Protein AF-A0AAU9R9C1-F1 (afdb_monomer)

pLDDT: mean 71.14, std 10.56, range [53.38, 90.94]

Sequence (88 aa):
MFSIKTGYNLQKRFNQFGDAEFSWFQYIWNLNTSQKIKHHFWRATNGALPIGLNIVWPGIDANSSCSRCGEQETVTHIWLDCPYAKAV

Foldsee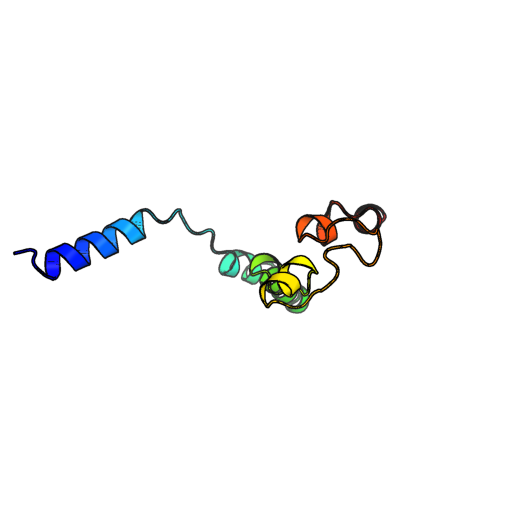k 3Di:
DQDPVNVVVVVVVVVVPPPPPPPQLVVLVPDPDDPVVSVVSVCLVVVVPPQQVSVVVVPDPRQCADPQAGHGTDSCCVCPVPPVNVVD

Secondary structure (DSSP, 8-state):
---HHHHHHHHHHHTTSS-----HHHHHHHSSS-HHHHHHHHHHHTT-S--HHHHHTTT-----B-TTTSSB--HHIIIIISHHHHT-

Solvent-accessible surface area (backbone atoms only — not comparable to full-atom values): 5381 Å² total; per-residue (Å²): 134,88,51,70,70,57,54,54,52,50,54,55,49,55,64,67,68,52,67,86,71,77,57,59,65,63,58,46,70,68,49,99,63,59,68,70,57,36,53,51,50,52,26,57,78,68,57,67,47,98,34,27,51,59,43,38,72,80,73,42,96,45,64,40,44,27,95,87,79,63,46,72,33,42,76,60,26,69,67,59,67,31,71,71,48,65,72,110

Structure (mmCIF, N/CA/C/O backbone):
data_AF-A0AAU9R9C1-F1
#
_entry.id   AF-A0AAU9R9C1-F1
#
loop_
_atom_site.group_PDB
_atom_site.id
_atom_site.type_symbol
_atom_site.label_atom_id
_atom_site.label_alt_id
_atom_site.label_comp_id
_atom_site.label_asym_id
_atom_site.label_entity_id
_atom_site.label_seq_id
_atom_site.pdbx_PDB_ins_code
_atom_site.Cartn_x
_atom_site.Cartn_y
_atom_site.Cartn_z
_atom_site.occupancy
_atom_site.B_iso_or_equiv
_atom_site.auth_seq_id
_atom_site.auth_comp_id
_atom_site.auth_asym_id
_atom_site.auth_atom_id
_atom_site.pdbx_PDB_model_num
ATOM 1 N N . MET A 1 1 ? 15.416 41.959 7.572 1.00 54.91 1 MET A N 1
ATOM 2 C CA . MET A 1 1 ? 15.806 40.781 8.379 1.00 54.91 1 MET A CA 1
ATOM 3 C C . MET A 1 1 ? 14.548 39.987 8.693 1.00 54.91 1 MET A C 1
ATOM 5 O O . MET A 1 1 ? 13.679 40.507 9.381 1.00 54.91 1 MET A O 1
ATOM 9 N N . PHE A 1 2 ? 14.392 38.785 8.137 1.00 57.91 2 PHE A N 1
ATOM 10 C CA . PHE A 1 2 ? 13.220 37.948 8.410 1.00 57.91 2 PHE A CA 1
ATOM 11 C C . PHE A 1 2 ? 13.441 37.197 9.726 1.00 57.91 2 PHE A C 1
ATOM 13 O O . PHE A 1 2 ? 14.459 36.533 9.904 1.00 57.91 2 PHE A O 1
ATOM 20 N N . SER A 1 3 ? 12.524 37.365 10.678 1.00 72.44 3 SER A N 1
ATOM 21 C CA . SER A 1 3 ? 12.617 36.726 11.991 1.00 72.44 3 SER A CA 1
ATOM 22 C C . SER A 1 3 ? 12.370 35.222 11.867 1.00 72.44 3 SER A C 1
ATOM 24 O O . SER A 1 3 ? 11.484 34.795 11.127 1.00 72.44 3 SER A O 1
ATOM 26 N N . ILE A 1 4 ? 13.091 34.417 12.652 1.00 71.56 4 ILE A N 1
ATOM 27 C CA . ILE A 1 4 ? 12.903 32.956 12.762 1.00 71.56 4 ILE A CA 1
ATOM 28 C C . ILE A 1 4 ? 11.434 32.613 13.079 1.00 71.56 4 ILE A C 1
ATOM 30 O O . ILE A 1 4 ? 10.894 31.619 12.597 1.00 71.56 4 ILE A O 1
ATOM 34 N N . LYS A 1 5 ? 10.741 33.500 13.808 1.00 70.06 5 LYS A N 1
ATOM 35 C CA . LYS A 1 5 ? 9.308 33.387 14.122 1.00 70.06 5 LYS A CA 1
ATOM 36 C C . LYS A 1 5 ? 8.415 33.524 12.880 1.00 70.06 5 LYS A C 1
ATOM 38 O O . LYS A 1 5 ? 7.378 32.872 12.795 1.00 70.06 5 LYS A O 1
ATOM 43 N N . THR A 1 6 ? 8.814 34.347 11.910 1.00 74.12 6 THR A N 1
ATOM 44 C CA . THR A 1 6 ? 8.124 34.495 10.621 1.00 74.12 6 THR A CA 1
ATOM 45 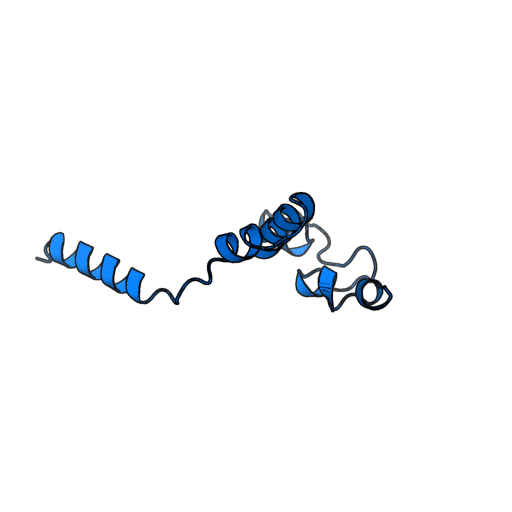C C . THR A 1 6 ? 8.298 33.235 9.775 1.00 74.12 6 THR A C 1
ATOM 47 O O . THR A 1 6 ? 7.314 32.727 9.249 1.00 74.12 6 THR A O 1
ATOM 50 N N . GLY A 1 7 ? 9.515 32.678 9.717 1.00 69.31 7 GLY A N 1
ATOM 51 C CA . GLY A 1 7 ? 9.790 31.418 9.015 1.00 69.31 7 GLY A CA 1
ATOM 52 C C . GLY A 1 7 ? 8.994 30.233 9.574 1.00 69.31 7 GLY A C 1
ATOM 53 O O . GLY A 1 7 ? 8.330 29.525 8.821 1.00 69.31 7 GLY A O 1
ATOM 54 N N . TYR A 1 8 ? 8.961 30.074 10.903 1.00 70.69 8 TYR A N 1
ATOM 55 C CA . TYR A 1 8 ? 8.216 28.990 11.558 1.00 70.69 8 TYR A CA 1
ATOM 56 C C . TYR A 1 8 ? 6.700 29.056 11.288 1.00 70.69 8 TYR A C 1
ATOM 58 O O . TYR A 1 8 ? 6.055 28.037 11.043 1.00 70.69 8 TYR A O 1
ATOM 66 N N . ASN A 1 9 ? 6.124 30.263 11.266 1.00 72.50 9 ASN A N 1
ATOM 67 C CA . ASN A 1 9 ? 4.706 30.450 10.950 1.00 72.50 9 ASN A CA 1
ATOM 68 C C . ASN A 1 9 ? 4.378 30.183 9.472 1.00 72.50 9 ASN A C 1
ATOM 70 O O . ASN A 1 9 ? 3.278 29.716 9.178 1.00 72.50 9 ASN A O 1
ATOM 74 N N . LEU A 1 10 ? 5.313 30.431 8.550 1.00 70.31 10 LEU A N 1
ATOM 75 C CA . LEU A 1 10 ? 5.149 30.096 7.132 1.00 70.31 10 LEU A CA 1
ATOM 76 C C . LEU A 1 10 ? 5.200 28.579 6.901 1.00 70.31 10 LEU A C 1
ATOM 78 O O . LEU A 1 10 ? 4.339 28.058 6.198 1.00 70.31 10 LEU A O 1
ATOM 82 N N . GLN A 1 11 ? 6.119 27.864 7.562 1.00 65.06 11 GLN A N 1
ATOM 83 C CA . GLN A 1 11 ? 6.184 26.396 7.520 1.00 65.06 11 GLN A CA 1
ATOM 84 C C . GLN A 1 11 ? 4.887 25.765 8.049 1.00 65.06 11 GLN A C 1
ATOM 86 O O . GLN A 1 11 ? 4.310 24.880 7.419 1.00 65.06 11 GLN A O 1
ATOM 91 N N . LYS A 1 12 ? 4.388 26.266 9.188 1.00 66.69 12 LYS A N 1
ATOM 92 C CA . LYS A 1 12 ? 3.144 25.777 9.791 1.00 66.69 12 LYS A CA 1
ATOM 93 C C . LYS A 1 12 ? 1.924 26.063 8.911 1.00 66.69 12 LYS A C 1
ATOM 95 O O . LYS A 1 12 ? 1.020 25.239 8.876 1.00 66.69 12 LYS A O 1
ATOM 100 N N . ARG A 1 13 ? 1.899 27.191 8.190 1.00 60.16 13 ARG A N 1
ATOM 101 C CA . ARG A 1 13 ? 0.834 27.502 7.224 1.00 60.16 13 ARG A CA 1
ATOM 102 C C . ARG A 1 13 ? 0.902 26.623 5.982 1.00 60.16 13 ARG A C 1
ATOM 104 O O . ARG A 1 13 ? -0.132 26.103 5.600 1.00 60.16 13 ARG A O 1
ATOM 111 N N . PHE A 1 14 ? 2.080 26.382 5.408 1.00 59.12 14 PHE A N 1
ATOM 112 C CA . PHE A 1 14 ? 2.228 25.421 4.305 1.00 59.12 14 PHE A CA 1
ATOM 113 C C . PHE A 1 14 ? 1.713 24.029 4.688 1.00 59.12 14 PHE A C 1
ATOM 115 O O . PHE A 1 14 ? 0.980 23.415 3.923 1.00 59.12 14 PHE A O 1
ATOM 122 N N . ASN A 1 15 ? 1.999 23.578 5.912 1.00 57.31 15 ASN A N 1
ATOM 123 C CA . ASN A 1 15 ? 1.523 22.288 6.412 1.00 57.31 15 ASN A CA 1
ATOM 124 C C . ASN A 1 15 ? 0.013 22.248 6.733 1.00 57.31 15 ASN A C 1
AT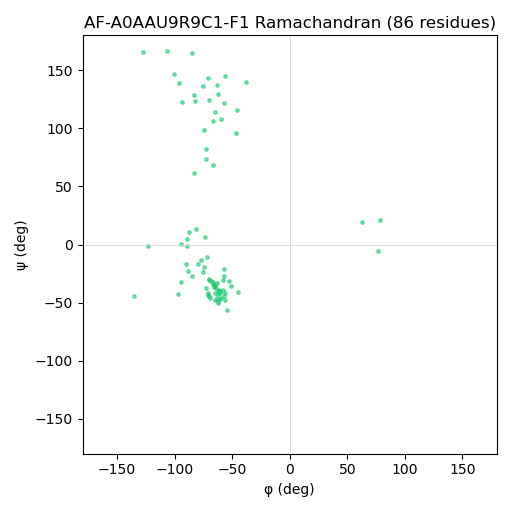OM 126 O O . ASN A 1 15 ? -0.516 21.179 7.004 1.00 57.31 15 ASN A O 1
ATOM 130 N N . GLN A 1 16 ? -0.678 23.394 6.741 1.00 56.72 16 GLN A N 1
ATOM 131 C CA . GLN A 1 16 ? -2.142 23.478 6.864 1.00 56.72 16 GLN A CA 1
ATOM 132 C C . GLN A 1 16 ? -2.849 23.441 5.502 1.00 56.72 16 GLN A C 1
ATOM 134 O O . GLN A 1 16 ? -4.049 23.194 5.460 1.00 56.72 16 GLN A O 1
ATOM 139 N N . PHE A 1 17 ? -2.114 23.686 4.411 1.00 55.75 17 PHE A N 1
ATOM 140 C CA . PHE A 1 17 ? -2.586 23.532 3.032 1.00 55.75 17 PHE A CA 1
ATOM 141 C C . PHE A 1 17 ? -2.241 22.161 2.436 1.00 55.75 17 PHE A C 1
ATOM 143 O O . PHE A 1 17 ? -2.578 21.914 1.284 1.00 55.75 17 PHE A O 1
ATOM 150 N N . GLY A 1 18 ? -1.577 21.279 3.195 1.00 53.38 18 GLY A N 1
ATOM 151 C CA . GLY A 1 18 ? -1.524 19.864 2.855 1.00 53.38 18 GLY A CA 1
ATOM 152 C C . GLY A 1 18 ? -2.940 19.320 2.957 1.00 53.38 18 GLY A C 1
ATOM 153 O O . GLY A 1 18 ? -3.531 19.368 4.037 1.00 53.38 18 GLY A O 1
ATOM 154 N N . ASP A 1 19 ? -3.488 18.914 1.814 1.00 53.75 19 ASP A N 1
ATOM 155 C CA . ASP A 1 19 ? -4.812 18.321 1.656 1.00 53.75 19 ASP A CA 1
ATOM 156 C C . ASP A 1 19 ? -5.125 17.391 2.825 1.00 53.75 19 ASP A C 1
ATOM 158 O O . ASP A 1 19 ? -4.229 16.686 3.280 1.00 53.75 19 ASP A O 1
ATOM 162 N N . ALA A 1 20 ? -6.366 17.401 3.327 1.00 57.94 20 ALA A N 1
ATOM 163 C CA . ALA A 1 20 ? -6.806 16.524 4.409 1.00 57.94 20 ALA A CA 1
ATOM 164 C C . ALA A 1 20 ? -6.356 15.082 4.123 1.00 57.94 20 ALA A C 1
ATOM 166 O O . ALA A 1 20 ? -6.984 14.368 3.342 1.00 57.94 20 ALA A O 1
ATOM 167 N N . GLU A 1 21 ? -5.220 14.698 4.707 1.00 62.94 21 GLU A N 1
ATOM 168 C CA . GLU A 1 21 ? -4.510 13.478 4.364 1.00 62.94 21 GLU A CA 1
ATOM 169 C C . GLU A 1 21 ? -5.425 12.346 4.810 1.00 62.94 21 GLU A C 1
ATOM 171 O O . GLU A 1 21 ? -5.653 12.148 6.008 1.00 62.94 21 GLU A O 1
ATOM 176 N N . PHE A 1 22 ? -6.060 11.667 3.853 1.00 69.06 22 PHE A N 1
ATOM 177 C CA . PHE A 1 22 ? -6.955 10.572 4.182 1.00 69.06 22 PHE A CA 1
ATOM 178 C C . PHE A 1 22 ? -6.128 9.527 4.933 1.00 69.06 22 PHE A C 1
ATOM 180 O O . PHE A 1 22 ? -5.255 8.877 4.353 1.00 69.06 22 PHE A O 1
ATOM 187 N N . SER A 1 23 ? -6.365 9.402 6.243 1.00 77.88 23 SER A N 1
ATOM 188 C CA . SER A 1 23 ? -5.599 8.502 7.101 1.00 77.88 23 SER A CA 1
ATOM 189 C C . SER A 1 23 ? -6.004 7.060 6.810 1.00 77.88 23 SER A C 1
ATOM 191 O O . SER A 1 23 ? -6.822 6.452 7.508 1.00 77.88 23 SER A O 1
ATOM 193 N N . TRP A 1 24 ? -5.406 6.497 5.758 1.00 77.88 24 TRP A N 1
ATOM 194 C CA . TRP A 1 24 ? -5.552 5.096 5.371 1.00 77.88 24 TRP A CA 1
ATOM 195 C C . TRP A 1 24 ? -5.293 4.163 6.548 1.00 77.88 24 TRP A C 1
ATOM 197 O O . TRP A 1 24 ? -5.987 3.165 6.710 1.00 77.88 24 TRP A O 1
ATOM 207 N N . PHE A 1 25 ? -4.348 4.524 7.418 1.00 81.81 25 PHE A N 1
ATOM 208 C CA . PHE A 1 25 ? -4.071 3.792 8.645 1.00 81.81 25 PHE A CA 1
ATOM 209 C C . PHE A 1 25 ? -5.333 3.635 9.502 1.00 81.81 25 PHE A C 1
ATOM 211 O O . PHE A 1 25 ? -5.743 2.513 9.797 1.00 81.81 25 PHE A O 1
ATOM 218 N N . GLN A 1 26 ? -5.987 4.740 9.860 1.00 83.38 26 GLN A N 1
ATOM 219 C CA . GLN 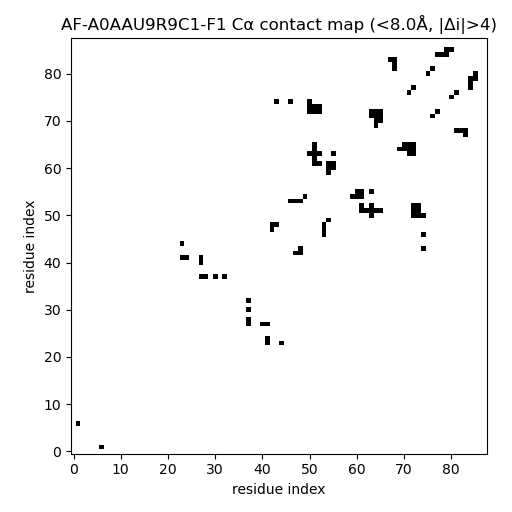A 1 26 ? -7.158 4.695 10.730 1.00 83.38 26 GLN A CA 1
ATOM 220 C C . GLN A 1 26 ? -8.307 3.910 10.087 1.00 83.38 26 GLN A C 1
ATOM 222 O O . GLN A 1 26 ? -8.954 3.107 10.758 1.00 83.38 26 GLN A O 1
ATOM 227 N N . TYR A 1 27 ? -8.515 4.074 8.779 1.00 85.50 27 TYR A N 1
ATOM 228 C CA . TYR A 1 27 ? -9.545 3.334 8.053 1.00 85.50 27 TYR A CA 1
ATOM 229 C C . TYR A 1 27 ? -9.294 1.820 8.079 1.00 85.50 27 TYR A C 1
ATOM 231 O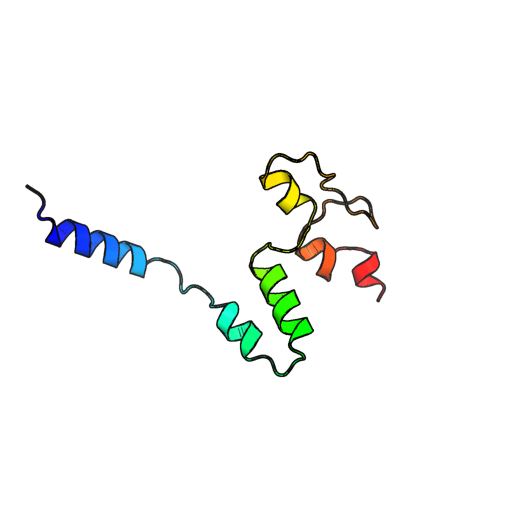 O . TYR A 1 27 ? -10.182 1.052 8.443 1.00 85.50 27 TYR A O 1
ATOM 239 N N . ILE A 1 28 ? -8.068 1.386 7.778 1.00 86.06 28 ILE A N 1
ATOM 240 C CA . ILE A 1 28 ? -7.699 -0.034 7.695 1.00 86.06 28 ILE A CA 1
ATOM 241 C C . ILE A 1 28 ? -7.806 -0.727 9.056 1.00 86.06 28 ILE A C 1
ATOM 243 O O . ILE A 1 28 ? -8.307 -1.852 9.150 1.00 86.06 28 ILE A O 1
ATOM 247 N N . TRP A 1 29 ? -7.360 -0.072 10.129 1.00 86.56 29 TRP A N 1
ATOM 248 C CA . TRP A 1 29 ? -7.375 -0.679 11.462 1.00 86.56 29 TRP A CA 1
ATOM 249 C C . TRP A 1 29 ? -8.767 -0.726 12.094 1.00 86.56 29 TRP A C 1
ATOM 251 O O . TRP A 1 29 ? -9.022 -1.631 12.896 1.00 86.56 29 TRP A O 1
ATOM 261 N N . ASN A 1 30 ? -9.681 0.148 11.664 1.00 89.38 30 ASN A N 1
ATOM 262 C CA . ASN A 1 30 ? -11.079 0.159 12.100 1.00 89.38 30 ASN A CA 1
ATOM 263 C C . ASN A 1 30 ? -11.954 -0.924 11.443 1.00 89.38 30 ASN A C 1
ATOM 265 O O . ASN A 1 30 ? -13.056 -1.184 11.922 1.00 89.38 30 ASN A O 1
ATOM 269 N N . LEU A 1 31 ? -11.492 -1.583 10.376 1.00 87.81 31 LEU A N 1
ATOM 270 C CA . LEU A 1 31 ? -12.255 -2.649 9.718 1.00 87.81 31 LEU A CA 1
ATOM 271 C C . LEU A 1 31 ? -12.479 -3.841 10.666 1.00 87.81 31 LEU A C 1
ATOM 273 O O . LEU A 1 31 ? -11.556 -4.290 11.348 1.00 87.81 31 LEU A O 1
ATOM 277 N N . ASN A 1 32 ? -13.684 -4.416 10.690 1.00 88.38 32 ASN A N 1
ATOM 278 C CA . ASN A 1 32 ? -13.955 -5.647 11.444 1.00 88.38 32 ASN A CA 1
ATOM 279 C C . ASN A 1 32 ? -13.538 -6.892 10.640 1.00 88.38 32 ASN A C 1
ATOM 281 O O . ASN A 1 32 ? -14.357 -7.718 10.249 1.00 88.38 32 ASN A O 1
ATOM 285 N N . THR A 1 33 ? -12.249 -6.984 10.325 1.00 89.94 33 THR A N 1
ATOM 286 C CA . THR A 1 33 ? -11.663 -8.074 9.538 1.00 89.94 33 THR A CA 1
ATOM 287 C C . THR A 1 33 ? -10.479 -8.697 10.267 1.00 89.94 33 THR A C 1
ATOM 289 O O . THR A 1 33 ? -9.911 -8.115 11.193 1.00 89.94 33 THR A O 1
ATOM 292 N N . SER A 1 34 ? -10.049 -9.875 9.810 1.00 90.94 34 SER A N 1
ATOM 293 C CA . SER A 1 34 ? -8.822 -10.505 10.307 1.00 90.94 34 SER A CA 1
ATOM 294 C C . SER A 1 34 ? -7.608 -9.578 10.156 1.00 90.94 34 SER A C 1
ATOM 296 O O . SER A 1 34 ? -7.471 -8.862 9.161 1.00 90.94 34 SER A O 1
ATOM 298 N N . GLN A 1 35 ? -6.685 -9.642 11.118 1.00 87.69 35 GLN A N 1
ATOM 299 C CA . GLN A 1 35 ? -5.450 -8.848 11.134 1.00 87.69 35 GLN A CA 1
ATOM 300 C C . GLN A 1 35 ? -4.581 -9.074 9.890 1.00 87.69 35 GLN A C 1
ATOM 302 O O . GLN A 1 35 ? -3.926 -8.153 9.407 1.00 87.69 35 GLN A O 1
ATOM 307 N N . LYS A 1 36 ? -4.637 -10.280 9.309 1.00 84.88 36 LYS A N 1
ATOM 308 C CA . LYS A 1 36 ? -3.955 -10.599 8.045 1.00 84.88 36 LYS A CA 1
ATOM 309 C C . LYS A 1 36 ? -4.441 -9.717 6.891 1.00 84.88 36 LYS A C 1
ATOM 311 O O . LYS A 1 36 ? -3.631 -9.234 6.108 1.00 84.88 36 LYS A O 1
ATOM 316 N N . ILE A 1 37 ? -5.753 -9.480 6.820 1.00 85.62 37 ILE A N 1
ATOM 317 C CA . ILE A 1 37 ? -6.379 -8.650 5.784 1.00 85.62 37 ILE A CA 1
ATOM 318 C C . ILE A 1 37 ? -5.984 -7.188 5.995 1.00 85.62 37 ILE A C 1
ATOM 320 O O . ILE A 1 37 ? -5.530 -6.540 5.058 1.00 85.62 37 ILE A O 1
ATOM 324 N N . LYS A 1 38 ? -6.047 -6.695 7.238 1.00 87.75 38 LYS A N 1
ATOM 325 C CA . LYS A 1 38 ? -5.627 -5.325 7.584 1.00 87.75 38 LYS A CA 1
ATOM 326 C C . LYS A 1 38 ? -4.185 -5.054 7.175 1.00 87.75 38 LYS A C 1
ATOM 328 O O . LYS A 1 38 ? -3.898 -4.065 6.508 1.00 87.75 38 LYS A O 1
ATOM 333 N N . HIS A 1 39 ? -3.282 -5.975 7.504 1.00 85.19 39 HIS A N 1
ATOM 334 C CA . HIS A 1 39 ? -1.880 -5.835 7.138 1.00 85.19 39 HIS A CA 1
ATOM 335 C C . HIS A 1 39 ? -1.677 -5.860 5.614 1.00 85.19 39 HIS A C 1
ATOM 337 O O . HIS A 1 39 ? -0.849 -5.110 5.094 1.00 85.19 39 HIS A O 1
ATOM 343 N N . HIS A 1 40 ? -2.434 -6.687 4.890 1.00 82.88 40 HIS A N 1
ATOM 344 C CA . HIS A 1 40 ? -2.388 -6.727 3.430 1.00 82.88 40 HIS A CA 1
ATOM 345 C C . HIS A 1 40 ? -2.845 -5.398 2.803 1.00 82.88 40 HIS A C 1
ATOM 347 O O . HIS A 1 40 ? -2.127 -4.850 1.968 1.00 82.88 40 HIS A O 1
ATOM 353 N N . PHE A 1 41 ? -3.958 -4.824 3.274 1.00 85.06 41 PHE A N 1
ATOM 354 C CA . PHE A 1 41 ? -4.429 -3.503 2.840 1.00 85.06 41 PHE A CA 1
ATOM 355 C C . PHE A 1 41 ? -3.438 -2.392 3.175 1.00 85.06 41 PHE A C 1
ATOM 357 O O . PHE A 1 41 ? -3.157 -1.558 2.322 1.00 85.06 41 PHE A O 1
ATOM 364 N N . TRP A 1 42 ? -2.845 -2.407 4.371 1.00 85.38 42 TRP A N 1
ATOM 365 C CA . TRP A 1 42 ? -1.836 -1.412 4.741 1.00 85.38 42 TRP A CA 1
ATOM 366 C C . TRP A 1 42 ? -0.624 -1.471 3.810 1.00 85.38 42 TRP A C 1
ATOM 368 O O . TRP A 1 42 ? -0.122 -0.436 3.375 1.00 85.38 42 TRP A O 1
ATOM 378 N N . ARG A 1 43 ? -0.179 -2.674 3.430 1.00 81.12 43 ARG A N 1
ATOM 379 C CA . ARG A 1 43 ? 0.889 -2.819 2.434 1.00 81.12 43 ARG A CA 1
ATOM 380 C C . ARG A 1 43 ? 0.458 -2.322 1.056 1.00 81.12 43 ARG A C 1
ATOM 382 O O . ARG A 1 43 ? 1.282 -1.730 0.368 1.00 81.12 43 ARG A O 1
ATOM 389 N N . ALA A 1 44 ? -0.799 -2.530 0.669 1.00 79.25 44 ALA A N 1
ATOM 390 C CA . ALA A 1 44 ? -1.337 -2.050 -0.601 1.00 79.25 44 ALA A CA 1
ATOM 391 C C . ALA A 1 44 ? -1.364 -0.517 -0.673 1.00 79.25 44 ALA A C 1
ATOM 393 O O . ALA A 1 44 ? -0.865 0.052 -1.640 1.00 79.25 44 ALA A O 1
ATOM 394 N N . THR A 1 45 ? -1.863 0.153 0.369 1.00 77.00 45 THR A N 1
ATOM 395 C CA . THR A 1 45 ? -1.962 1.622 0.403 1.00 77.00 45 THR A CA 1
ATOM 396 C C . THR A 1 45 ? -0.607 2.309 0.512 1.00 77.00 45 THR A C 1
ATOM 398 O O . THR A 1 45 ? -0.449 3.415 0.013 1.00 77.00 45 THR A O 1
ATOM 401 N N . ASN A 1 46 ? 0.380 1.664 1.141 1.00 74.06 46 ASN A N 1
ATOM 402 C CA . ASN A 1 46 ? 1.738 2.203 1.268 1.00 74.06 46 ASN A CA 1
ATOM 403 C C . ASN A 1 46 ? 2.663 1.816 0.100 1.00 74.06 46 ASN A C 1
ATOM 405 O O . ASN A 1 46 ? 3.861 2.066 0.176 1.00 74.06 46 ASN A O 1
ATOM 409 N N . GLY A 1 47 ? 2.163 1.139 -0.943 1.00 70.31 47 GLY A N 1
ATOM 410 C CA . GLY A 1 47 ? 3.024 0.648 -2.027 1.00 70.31 47 GLY A CA 1
ATOM 411 C C . GLY A 1 47 ? 4.074 -0.378 -1.563 1.00 70.31 47 GLY A C 1
ATOM 412 O O . GLY A 1 47 ? 5.047 -0.643 -2.253 1.00 70.31 47 GLY A O 1
ATOM 413 N N . ALA A 1 48 ? 3.888 -1.011 -0.405 1.00 67.44 48 ALA A N 1
ATOM 414 C CA . ALA A 1 48 ? 4.790 -2.038 0.123 1.00 67.44 48 ALA A CA 1
ATOM 415 C C . ALA A 1 48 ? 4.450 -3.456 -0.387 1.00 67.44 48 ALA A C 1
ATOM 417 O O . ALA A 1 48 ? 4.929 -4.469 0.150 1.00 67.44 48 ALA A O 1
ATOM 418 N N . LEU A 1 49 ? 3.563 -3.554 -1.381 1.00 71.12 49 LEU A N 1
ATOM 419 C CA . LEU A 1 49 ? 3.360 -4.777 -2.144 1.00 71.12 49 LEU A CA 1
ATOM 420 C C . LEU A 1 49 ? 4.530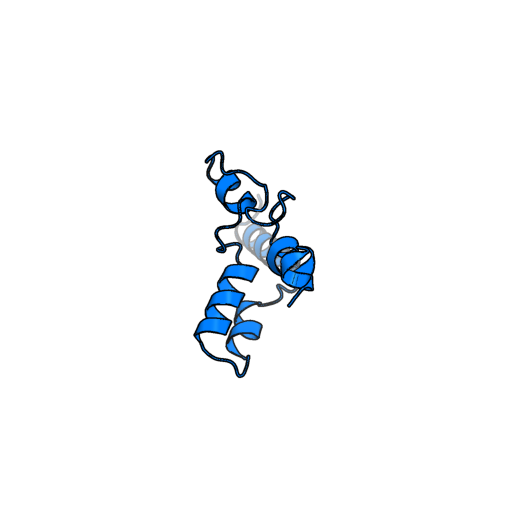 -4.946 -3.129 1.00 71.12 49 LEU A C 1
ATOM 422 O O . LEU A 1 49 ? 4.921 -3.964 -3.763 1.00 71.12 49 LEU A O 1
ATOM 426 N N . PRO A 1 50 ? 5.084 -6.165 -3.268 1.00 61.53 50 PRO A N 1
ATOM 427 C CA . PRO A 1 50 ? 6.109 -6.475 -4.260 1.00 61.53 50 PRO A CA 1
ATOM 428 C C . PRO A 1 50 ? 5.456 -6.527 -5.645 1.00 61.53 50 PRO A C 1
ATOM 430 O O . PRO A 1 50 ? 5.173 -7.593 -6.178 1.00 61.53 50 PRO A O 1
ATOM 433 N N . ILE A 1 51 ? 5.123 -5.355 -6.165 1.00 64.88 51 ILE A N 1
ATOM 434 C CA . ILE A 1 51 ? 4.566 -5.139 -7.498 1.00 64.88 51 ILE A CA 1
ATOM 435 C C . ILE A 1 51 ? 5.744 -4.776 -8.393 1.00 64.88 51 ILE A C 1
ATOM 437 O O . ILE A 1 51 ? 6.587 -3.989 -7.948 1.00 64.88 51 ILE A O 1
ATOM 441 N N . GLY A 1 52 ? 5.804 -5.294 -9.626 1.00 58.28 52 GLY A N 1
ATOM 442 C CA . GLY A 1 52 ? 6.901 -5.012 -10.561 1.00 58.28 52 GLY A CA 1
ATOM 443 C C . GLY A 1 52 ? 7.293 -3.528 -10.617 1.00 58.28 52 GLY A C 1
ATOM 444 O O . GLY A 1 52 ? 8.471 -3.200 -10.531 1.00 58.28 52 GLY A O 1
ATOM 445 N N . LEU A 1 53 ? 6.319 -2.609 -10.596 1.00 57.78 53 LEU A N 1
ATOM 446 C CA . LEU A 1 53 ? 6.573 -1.160 -10.584 1.00 57.78 53 LEU A CA 1
ATOM 447 C C . LEU A 1 53 ? 7.263 -0.618 -9.320 1.00 57.78 53 LEU A C 1
ATOM 449 O O . LEU A 1 53 ? 8.093 0.282 -9.426 1.00 57.78 53 LEU A O 1
ATOM 453 N N . ASN A 1 54 ? 6.969 -1.159 -8.136 1.00 56.00 54 ASN A N 1
ATOM 454 C CA . ASN A 1 54 ? 7.630 -0.727 -6.896 1.00 56.00 54 ASN A CA 1
ATOM 455 C C . ASN A 1 54 ? 9.024 -1.342 -6.730 1.00 56.00 54 ASN A C 1
ATOM 457 O O . ASN A 1 54 ? 9.817 -0.842 -5.937 1.00 56.00 54 ASN A O 1
ATOM 461 N N . ILE A 1 55 ? 9.327 -2.404 -7.482 1.00 56.09 55 ILE A N 1
ATOM 462 C CA . ILE A 1 55 ? 10.654 -3.033 -7.540 1.00 56.09 55 ILE A CA 1
ATOM 463 C C . ILE A 1 55 ? 11.562 -2.312 -8.554 1.00 56.09 55 ILE A C 1
ATOM 465 O O . ILE A 1 55 ? 12.773 -2.263 -8.353 1.00 56.09 55 ILE A O 1
ATOM 469 N N . VAL A 1 56 ? 10.991 -1.665 -9.577 1.00 55.41 56 VAL A N 1
ATOM 470 C CA . VAL A 1 56 ? 11.741 -0.790 -10.502 1.00 55.41 56 VAL A CA 1
ATOM 471 C C . VAL A 1 56 ? 12.269 0.464 -9.794 1.00 55.41 56 VAL A C 1
ATOM 473 O O . VAL A 1 56 ? 13.356 0.943 -10.111 1.00 55.41 56 VAL A O 1
ATOM 476 N N . TRP A 1 57 ? 11.547 0.980 -8.793 1.00 55.91 57 TRP A N 1
ATOM 477 C CA . TRP A 1 57 ? 11.941 2.186 -8.052 1.00 55.91 57 TRP A CA 1
ATOM 478 C C . TRP A 1 57 ? 13.328 2.093 -7.369 1.00 55.91 57 TRP A C 1
ATOM 480 O O . TRP A 1 57 ? 14.079 3.064 -7.432 1.00 55.91 57 TRP A O 1
ATOM 490 N N . PRO A 1 58 ? 13.733 0.949 -6.778 1.00 61.00 58 PRO A N 1
ATOM 491 C CA . PRO A 1 58 ? 15.099 0.738 -6.287 1.00 61.00 58 PRO A CA 1
ATOM 492 C C . PRO A 1 58 ? 16.149 0.333 -7.347 1.00 61.00 58 PRO A C 1
ATOM 494 O O . PRO A 1 58 ? 17.247 -0.071 -6.967 1.00 61.00 58 PRO A O 1
ATOM 497 N N . GLY A 1 59 ? 15.875 0.452 -8.653 1.00 57.50 59 GLY A N 1
ATOM 498 C CA . GLY A 1 59 ? 16.878 0.209 -9.705 1.00 57.50 59 GLY A CA 1
ATOM 499 C C . GLY A 1 59 ? 17.138 -1.268 -10.015 1.00 57.50 59 GLY A C 1
ATOM 500 O O . GLY A 1 59 ? 18.192 -1.616 -10.544 1.00 57.50 59 GLY A O 1
ATOM 501 N N . ILE A 1 60 ? 16.191 -2.142 -9.675 1.00 60.69 60 ILE A N 1
ATOM 502 C CA . ILE A 1 60 ? 16.186 -3.541 -10.101 1.00 60.69 60 ILE A CA 1
ATOM 503 C C . ILE A 1 60 ? 15.334 -3.604 -11.372 1.00 60.69 60 ILE A C 1
ATOM 505 O O . ILE A 1 60 ? 14.166 -3.218 -11.330 1.00 60.69 60 ILE A O 1
ATOM 509 N N . ASP A 1 61 ? 15.897 -4.100 -12.479 1.00 54.50 61 ASP A N 1
ATOM 510 C CA . ASP A 1 61 ? 15.161 -4.443 -13.709 1.00 54.50 61 ASP A CA 1
ATOM 511 C C . ASP A 1 61 ? 14.229 -5.635 -13.436 1.00 54.50 61 ASP A C 1
ATOM 513 O O . ASP A 1 61 ? 14.442 -6.770 -13.864 1.00 54.50 61 ASP A O 1
ATOM 517 N N . ALA A 1 62 ? 13.198 -5.400 -12.634 1.00 57.50 62 ALA A N 1
ATOM 518 C CA . ALA A 1 62 ? 12.084 -6.306 -12.495 1.00 57.50 62 ALA A CA 1
ATOM 519 C C . ALA A 1 62 ? 11.121 -6.017 -13.639 1.00 57.50 62 ALA A C 1
ATOM 521 O O . ALA A 1 62 ? 10.728 -4.870 -13.855 1.00 57.50 62 ALA A O 1
ATOM 522 N N . ASN A 1 63 ? 10.736 -7.070 -14.361 1.00 58.66 63 ASN A N 1
ATOM 523 C CA . ASN A 1 63 ? 9.653 -7.002 -15.330 1.00 58.66 63 ASN A CA 1
ATOM 524 C C . ASN A 1 63 ? 8.468 -6.271 -14.691 1.00 58.66 63 ASN A C 1
ATOM 526 O O . ASN A 1 63 ? 7.878 -6.736 -13.719 1.00 58.66 63 ASN A O 1
ATOM 530 N N . SER A 1 64 ? 8.125 -5.115 -15.250 1.00 64.06 64 SER A N 1
ATOM 531 C CA . SER A 1 64 ? 6.943 -4.348 -14.869 1.00 64.06 64 SER A CA 1
ATOM 532 C C . SER A 1 64 ? 5.656 -5.004 -15.373 1.00 64.06 64 SER A C 1
ATOM 534 O O . SER A 1 64 ? 4.594 -4.407 -15.248 1.00 64.06 64 SER A O 1
ATOM 536 N N . SER A 1 65 ? 5.749 -6.203 -15.952 1.00 68.88 65 SER A N 1
ATOM 537 C CA . SER A 1 65 ? 4.666 -6.969 -16.549 1.00 68.88 65 SER A CA 1
ATOM 538 C C . SER A 1 65 ? 4.153 -8.069 -15.629 1.00 68.88 65 SER A C 1
ATOM 540 O O . SER A 1 65 ? 4.887 -8.676 -14.847 1.00 68.88 65 SER A O 1
ATOM 542 N N . CYS A 1 66 ? 2.855 -8.330 -15.737 1.00 72.06 66 CYS A N 1
ATOM 543 C CA . CYS A 1 66 ? 2.145 -9.238 -14.872 1.00 72.06 66 CYS A CA 1
ATOM 544 C C . CYS A 1 66 ? 2.560 -10.664 -15.142 1.00 72.06 66 CYS A C 1
ATOM 546 O O . CYS A 1 66 ? 2.381 -11.163 -16.249 1.00 72.06 66 CYS A O 1
ATOM 548 N N . SER A 1 67 ? 3.018 -11.358 -14.102 1.00 70.25 67 SER A N 1
ATOM 549 C CA . SER A 1 67 ? 3.351 -12.786 -14.200 1.00 70.25 67 SER A CA 1
ATOM 550 C C . SER A 1 67 ? 2.180 -13.658 -14.678 1.00 70.25 67 SER A C 1
ATOM 552 O O . SER A 1 67 ? 2.403 -14.754 -15.186 1.00 70.25 67 SER A O 1
ATOM 554 N N . ARG A 1 68 ? 0.932 -13.182 -14.540 1.00 72.50 68 ARG A N 1
ATOM 555 C CA . ARG A 1 68 ? -0.277 -13.895 -14.978 1.00 72.50 68 ARG A CA 1
ATOM 556 C C . ARG A 1 68 ? -0.807 -13.486 -16.345 1.00 72.50 68 ARG A C 1
ATOM 558 O O . ARG A 1 68 ? -1.236 -14.362 -17.085 1.00 72.50 68 ARG A O 1
ATOM 565 N N . CYS A 1 69 ? -0.844 -12.195 -16.665 1.00 72.06 69 CYS A N 1
ATOM 566 C CA . CYS A 1 69 ? -1.472 -11.723 -17.907 1.00 72.06 69 CYS A CA 1
ATOM 567 C C . CYS A 1 69 ? -0.553 -10.902 -18.818 1.00 72.06 69 CYS A C 1
ATOM 569 O O . CYS A 1 69 ? -0.999 -10.482 -19.876 1.00 72.06 69 CYS A O 1
ATOM 571 N N . GLY A 1 70 ? 0.702 -10.663 -18.432 1.00 72.44 70 GLY A N 1
ATOM 572 C CA . GLY A 1 70 ? 1.704 -9.976 -19.254 1.00 72.44 70 GLY A CA 1
ATOM 573 C C . GLY A 1 70 ? 1.568 -8.450 -19.355 1.00 72.44 70 GLY A C 1
ATOM 574 O O . GLY A 1 70 ? 2.458 -7.813 -19.902 1.00 72.44 70 GLY A O 1
ATOM 575 N N . GLU A 1 71 ? 0.505 -7.860 -18.805 1.00 73.62 71 GLU A N 1
ATOM 576 C CA . GLU A 1 71 ? 0.240 -6.408 -18.799 1.00 73.62 71 GLU A CA 1
ATOM 577 C C . GLU A 1 71 ? 0.943 -5.684 -17.645 1.00 73.62 71 GLU A C 1
ATOM 579 O O . GLU A 1 71 ? 1.372 -6.321 -16.691 1.00 73.62 71 GLU A O 1
ATOM 584 N N . GLN A 1 72 ? 1.045 -4.355 -17.684 1.00 72.00 72 GLN A N 1
ATOM 585 C CA . GLN A 1 72 ? 1.750 -3.590 -16.647 1.00 72.00 72 GLN A CA 1
ATOM 586 C C . GLN A 1 72 ? 1.176 -3.834 -15.229 1.00 72.00 72 GLN A C 1
ATOM 588 O O . GLN A 1 72 ? 0.003 -3.569 -14.962 1.00 72.00 72 GLN A O 1
ATOM 593 N N . GLU A 1 73 ? 2.002 -4.312 -14.291 1.00 71.50 73 GLU A N 1
ATOM 594 C CA . GLU A 1 73 ? 1.607 -4.575 -12.903 1.00 71.50 73 GLU A CA 1
ATOM 595 C C . GLU A 1 73 ? 1.460 -3.273 -12.114 1.00 71.50 73 GLU A C 1
ATO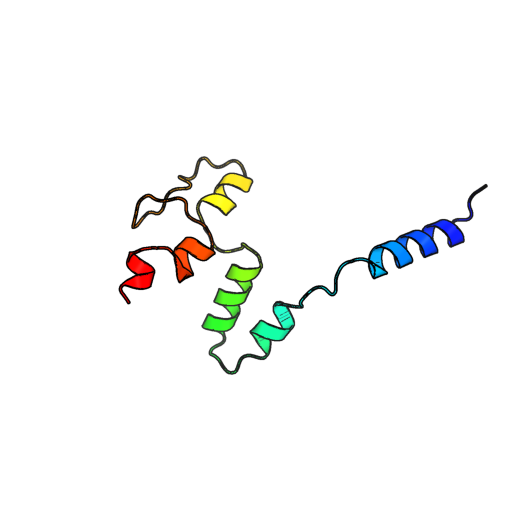M 597 O O . GLU A 1 73 ? 2.433 -2.735 -11.591 1.00 71.50 73 GLU A O 1
ATOM 602 N N . THR A 1 74 ? 0.233 -2.785 -11.957 1.00 73.06 74 THR A N 1
ATOM 603 C CA . THR A 1 74 ? -0.128 -1.746 -10.979 1.00 73.06 74 THR A CA 1
ATOM 604 C C . THR A 1 74 ? -0.924 -2.341 -9.811 1.00 73.06 74 THR A C 1
ATOM 606 O O . THR A 1 74 ? -1.426 -3.466 -9.876 1.00 73.06 74 THR A O 1
ATOM 609 N N . VAL A 1 75 ? -1.082 -1.580 -8.718 1.00 73.94 75 VAL A N 1
ATOM 610 C CA . VAL A 1 75 ? -1.964 -1.978 -7.602 1.00 73.94 75 VAL A CA 1
ATOM 611 C C . VAL A 1 75 ? -3.391 -2.211 -8.113 1.00 73.94 75 VAL A C 1
ATOM 613 O O . VAL A 1 75 ? -3.998 -3.223 -7.781 1.00 73.94 75 VAL A O 1
ATOM 616 N N . THR A 1 76 ? -3.918 -1.324 -8.963 1.00 73.06 76 THR A N 1
ATOM 617 C CA . THR A 1 76 ? -5.260 -1.491 -9.545 1.00 73.06 76 THR A CA 1
ATOM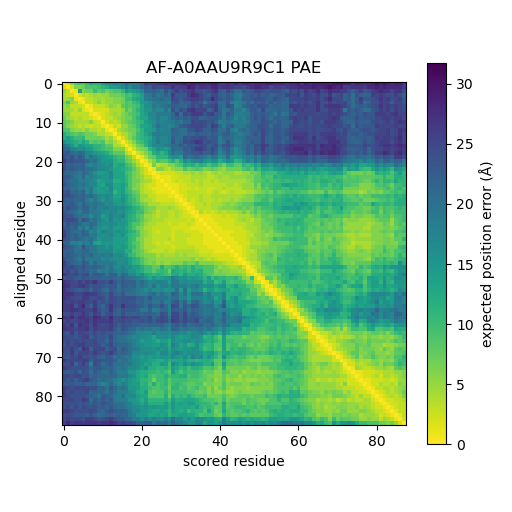 618 C C . THR A 1 76 ? -5.322 -2.695 -10.473 1.00 73.06 76 THR A C 1
ATOM 620 O O . THR A 1 76 ? -6.307 -3.425 -10.455 1.00 73.06 76 THR A O 1
ATOM 623 N N . HIS A 1 77 ? -4.240 -2.979 -11.199 1.00 75.94 77 HIS A N 1
ATOM 624 C CA . HIS A 1 77 ? -4.167 -4.142 -12.060 1.00 75.94 77 HIS A CA 1
ATOM 625 C C . HIS A 1 77 ? -4.283 -5.447 -11.275 1.00 75.94 77 HIS A C 1
ATOM 627 O O . HIS A 1 77 ? -5.138 -6.268 -11.582 1.00 75.94 77 HIS A O 1
ATOM 633 N N . ILE A 1 78 ? -3.498 -5.630 -10.212 1.00 74.81 78 ILE A N 1
ATOM 634 C CA . ILE A 1 78 ? -3.531 -6.871 -9.420 1.00 74.81 78 ILE A CA 1
ATOM 635 C C . ILE A 1 78 ? -4.897 -7.092 -8.754 1.00 74.81 78 ILE A C 1
ATOM 637 O O . ILE A 1 78 ? -5.317 -8.236 -8.588 1.00 74.81 78 ILE A O 1
ATOM 641 N N . TRP A 1 79 ? -5.582 -6.014 -8.373 1.00 73.44 79 TRP A N 1
ATOM 642 C CA . TRP A 1 79 ? -6.820 -6.089 -7.599 1.00 73.44 79 TRP A CA 1
ATOM 643 C C . TRP A 1 79 ? -8.095 -6.062 -8.448 1.00 73.44 79 TRP A C 1
ATOM 645 O O . TRP A 1 79 ? -9.086 -6.660 -8.043 1.00 73.44 79 TRP A O 1
ATOM 655 N N . LEU A 1 80 ? -8.096 -5.360 -9.583 1.00 74.56 80 LEU A N 1
ATOM 656 C CA . LEU A 1 80 ? -9.309 -5.025 -10.338 1.00 74.56 80 LEU A CA 1
ATOM 657 C C . LEU A 1 80 ? -9.165 -5.252 -11.847 1.00 74.56 80 LEU A C 1
ATOM 659 O O . LEU A 1 80 ? -10.082 -5.795 -12.462 1.00 74.56 80 LEU A O 1
ATOM 663 N N . ASP A 1 81 ? -8.050 -4.838 -12.462 1.00 76.50 81 ASP A N 1
ATOM 664 C CA . ASP A 1 81 ? -7.953 -4.836 -13.933 1.00 76.50 81 ASP A CA 1
ATOM 665 C C . ASP A 1 81 ? -7.441 -6.155 -14.521 1.00 76.50 81 ASP A C 1
ATOM 667 O O . ASP A 1 81 ? -7.730 -6.453 -15.683 1.00 76.50 81 ASP A O 1
ATOM 671 N N . CYS A 1 82 ? -6.723 -6.968 -13.741 1.00 79.25 82 CYS A N 1
ATOM 672 C CA . CYS A 1 82 ? -6.172 -8.231 -14.214 1.00 79.25 82 CYS A CA 1
ATOM 673 C C . CYS A 1 82 ? -7.318 -9.172 -14.622 1.00 79.25 82 CYS A C 1
ATOM 675 O O . CYS A 1 82 ? -8.224 -9.416 -13.819 1.00 79.25 82 CYS A O 1
ATOM 677 N N . PRO A 1 83 ? -7.278 -9.768 -15.829 1.00 76.88 83 PRO A N 1
ATOM 678 C CA . PRO A 1 83 ? -8.305 -10.709 -16.278 1.00 76.88 83 PRO A CA 1
ATOM 679 C C . PRO A 1 83 ? -8.454 -11.900 -15.326 1.00 76.88 83 PRO A C 1
ATOM 681 O O . PRO A 1 83 ? -9.542 -12.445 -15.191 1.00 76.88 83 PRO A O 1
ATOM 684 N N . TYR A 1 84 ? -7.384 -12.262 -14.611 1.00 73.31 84 TYR A N 1
ATOM 685 C CA . TYR A 1 84 ? -7.439 -13.285 -13.574 1.00 73.31 84 TYR A CA 1
ATOM 686 C C . TYR A 1 84 ? -8.166 -12.811 -12.308 1.00 73.31 84 TYR A C 1
ATOM 688 O O . TYR A 1 84 ? -8.887 -13.591 -11.702 1.00 73.31 84 TYR A O 1
ATOM 696 N N . ALA A 1 85 ? -7.997 -11.548 -11.905 1.00 74.44 85 ALA A N 1
ATOM 697 C CA . ALA A 1 85 ? -8.712 -10.985 -10.759 1.00 74.44 85 ALA A CA 1
ATOM 698 C C . ALA A 1 85 ? -10.214 -10.829 -11.048 1.00 74.44 85 ALA A C 1
ATOM 700 O O . ALA A 1 85 ? -11.022 -11.003 -10.146 1.00 74.44 85 ALA A O 1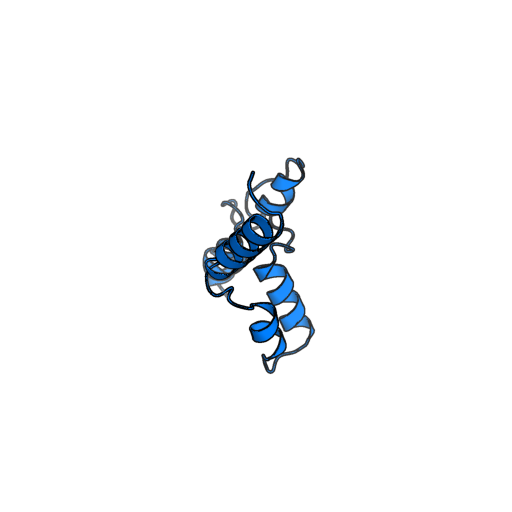
ATOM 701 N N . LYS A 1 86 ? -10.587 -10.569 -12.310 1.00 76.31 86 LYS A N 1
ATOM 702 C CA . LYS A 1 86 ? -11.991 -10.509 -12.758 1.00 76.31 86 LYS A CA 1
ATOM 703 C C . LYS A 1 86 ? -12.673 -11.873 -12.886 1.00 76.31 86 LYS A C 1
ATOM 705 O O . LYS A 1 86 ? -13.894 -11.922 -12.967 1.00 76.31 86 LYS A O 1
ATOM 710 N N . ALA A 1 87 ? -11.902 -12.955 -12.986 1.00 71.69 87 ALA A N 1
ATOM 711 C CA . ALA A 1 87 ? -12.421 -14.303 -13.215 1.00 71.69 87 ALA A CA 1
ATOM 712 C C . ALA A 1 87 ? -12.751 -15.075 -11.921 1.00 71.69 87 ALA A C 1
ATOM 714 O O . ALA A 1 87 ? -13.186 -16.224 -12.008 1.00 71.69 87 ALA A O 1
ATOM 715 N N . VAL A 1 88 ? -12.523 -14.473 -10.748 1.00 55.88 88 VAL A N 1
ATOM 716 C CA . VAL A 1 88 ? -12.843 -15.020 -9.415 1.00 55.88 88 VAL A CA 1
ATOM 717 C C . VAL A 1 88 ? -14.090 -14.335 -8.876 1.00 55.88 88 VAL A C 1
ATOM 719 O O . VAL A 1 88 ? -14.931 -15.052 -8.293 1.00 55.88 88 VAL A O 1
#

Mean predicted aligned error: 13.42 Å

Organism: Thlaspi arvense (NCBI:txid13288)

Radius of gyration: 19.53 Å; Cα contacts (8 Å, |Δi|>4): 62; chains: 1; bounding box: 31×56×33 Å

InterPro domains:
  IPR026960 Reverse transcriptase zinc-binding domain [PF13966] (2-88)